Protein AF-A0A353WS74-F1 (afdb_monomer)

pLDDT: mean 91.25, std 5.88, range [69.94, 97.31]

Structure (mmCIF, N/CA/C/O backbone):
data_AF-A0A353WS74-F1
#
_entry.id   AF-A0A353WS74-F1
#
loop_
_atom_site.group_PDB
_atom_site.id
_atom_site.type_symbol
_atom_site.label_atom_id
_atom_site.label_alt_id
_atom_site.label_comp_id
_atom_site.label_asym_id
_atom_site.label_entity_id
_atom_site.label_seq_id
_atom_site.pdbx_PDB_ins_code
_atom_site.Cartn_x
_atom_site.Cartn_y
_atom_site.Cartn_z
_atom_site.occupancy
_atom_site.B_iso_or_equiv
_atom_site.auth_seq_id
_atom_site.auth_comp_id
_atom_site.auth_asym_id
_atom_site.auth_atom_id
_atom_site.pdbx_PDB_model_num
ATOM 1 N N . MET A 1 1 ? -1.262 -0.485 -3.149 1.00 92.94 1 MET A N 1
ATOM 2 C CA . MET A 1 1 ? -1.951 0.823 -3.262 1.00 92.94 1 MET A CA 1
ATOM 3 C C . MET A 1 1 ? -0.921 1.932 -3.216 1.00 92.94 1 MET A C 1
ATOM 5 O O . MET A 1 1 ? 0.074 1.755 -2.534 1.00 92.94 1 MET A O 1
ATOM 9 N N . ASP A 1 2 ? -1.179 3.037 -3.907 1.00 94.00 2 ASP A N 1
ATOM 10 C CA . ASP A 1 2 ? -0.378 4.271 -3.899 1.00 94.00 2 ASP A CA 1
ATOM 11 C C . ASP A 1 2 ? -0.857 5.267 -2.813 1.00 94.00 2 ASP A C 1
ATOM 13 O O . ASP A 1 2 ? -2.026 5.260 -2.412 1.00 94.00 2 ASP A O 1
ATOM 17 N N . THR A 1 3 ? 0.043 6.136 -2.354 1.00 93.56 3 THR A N 1
ATOM 18 C CA . THR A 1 3 ? -0.194 7.222 -1.400 1.00 93.56 3 THR A CA 1
ATOM 19 C C . THR A 1 3 ? -1.282 8.184 -1.853 1.00 93.56 3 THR A C 1
ATOM 21 O O . THR A 1 3 ? -2.143 8.540 -1.048 1.00 93.56 3 THR A O 1
ATOM 24 N N . ASN A 1 4 ? -1.319 8.565 -3.135 1.00 93.50 4 ASN A N 1
ATOM 25 C CA . ASN A 1 4 ? -2.305 9.531 -3.640 1.00 93.50 4 ASN A CA 1
ATOM 26 C C . ASN A 1 4 ? -3.754 9.048 -3.474 1.00 93.50 4 ASN A C 1
ATOM 28 O O . ASN A 1 4 ? -4.679 9.845 -3.298 1.00 93.50 4 ASN A O 1
ATOM 32 N N . VAL A 1 5 ? -3.970 7.730 -3.494 1.00 95.25 5 VAL A N 1
ATOM 33 C CA . VAL A 1 5 ? -5.288 7.141 -3.227 1.00 95.25 5 VAL A CA 1
ATOM 34 C C . VAL A 1 5 ? -5.692 7.392 -1.773 1.00 95.25 5 VAL A C 1
ATOM 36 O O . VAL A 1 5 ? -6.816 7.821 -1.516 1.00 95.25 5 VAL A O 1
ATOM 39 N N . ILE A 1 6 ? -4.762 7.176 -0.842 1.00 95.81 6 ILE A N 1
ATOM 40 C CA . ILE A 1 6 ? -4.975 7.313 0.603 1.00 95.81 6 ILE A CA 1
ATOM 41 C C . ILE A 1 6 ? -5.116 8.784 1.004 1.00 95.81 6 ILE A C 1
ATOM 43 O O . ILE A 1 6 ? -6.003 9.128 1.780 1.00 95.81 6 ILE A O 1
ATOM 47 N N . LEU A 1 7 ? -4.278 9.664 0.453 1.00 95.38 7 LEU A N 1
ATOM 48 C CA . LEU A 1 7 ? -4.333 11.103 0.711 1.00 95.38 7 LEU A CA 1
ATOM 49 C C . LEU A 1 7 ? -5.633 11.743 0.228 1.00 95.38 7 LEU A C 1
ATOM 51 O O . LEU A 1 7 ? -6.082 12.729 0.809 1.00 95.38 7 LEU A O 1
ATOM 55 N N . HIS A 1 8 ? -6.251 11.186 -0.810 1.00 94.94 8 HIS A N 1
ATOM 56 C CA . HIS A 1 8 ? -7.562 11.629 -1.255 1.00 94.94 8 HIS A CA 1
ATOM 57 C C . HIS A 1 8 ? -8.685 11.119 -0.342 1.00 94.94 8 HIS A C 1
ATOM 59 O O . HIS A 1 8 ? -9.622 11.861 -0.050 1.00 94.94 8 HIS A O 1
ATOM 65 N N . ASP A 1 9 ? -8.634 9.852 0.068 1.00 95.81 9 ASP A N 1
ATOM 66 C CA . ASP A 1 9 ? -9.610 9.262 0.984 1.00 95.81 9 ASP A CA 1
ATOM 67 C C . ASP A 1 9 ? -8.982 8.122 1.792 1.00 95.81 9 ASP A C 1
ATOM 69 O O . ASP A 1 9 ? -8.736 7.027 1.279 1.00 95.81 9 ASP A O 1
ATOM 73 N N . HIS A 1 10 ? -8.787 8.349 3.091 1.00 95.75 10 HIS A N 1
ATOM 74 C CA . HIS A 1 10 ? -8.208 7.334 3.967 1.00 95.75 10 HIS A CA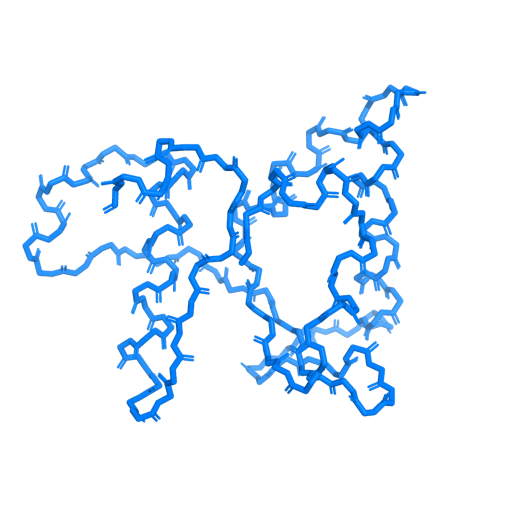 1
ATOM 75 C C . HIS A 1 10 ? -9.102 6.096 4.131 1.00 95.75 10 HIS A C 1
ATOM 77 O O . HIS A 1 10 ? -8.612 5.014 4.456 1.00 95.75 10 HIS A O 1
ATOM 83 N N . LYS A 1 11 ? -10.415 6.222 3.887 1.00 95.81 11 LYS A N 1
ATOM 84 C CA . LYS A 1 11 ? -11.364 5.105 3.966 1.00 95.81 11 LYS A CA 1
ATOM 85 C C . LYS A 1 11 ? -11.321 4.208 2.734 1.00 95.81 11 LYS A C 1
ATOM 87 O O . LYS A 1 11 ? -11.934 3.141 2.773 1.00 95.81 11 LYS A O 1
ATOM 92 N N . ALA A 1 12 ? -10.553 4.568 1.700 1.00 95.81 12 ALA A N 1
ATOM 93 C CA . ALA A 1 12 ? -10.415 3.791 0.471 1.00 95.81 12 ALA A CA 1
ATOM 94 C C . ALA A 1 12 ? -10.065 2.316 0.720 1.00 95.81 12 ALA A C 1
ATOM 96 O O . ALA A 1 12 ? -10.558 1.453 -0.000 1.00 95.81 12 ALA A O 1
ATOM 97 N N . ILE A 1 13 ? -9.309 1.996 1.780 1.00 95.19 13 ILE A N 1
ATOM 98 C CA . ILE A 1 13 ? -8.979 0.606 2.146 1.00 95.19 13 ILE A CA 1
ATOM 99 C C . ILE A 1 13 ? -10.204 -0.282 2.427 1.00 95.19 13 ILE A C 1
ATOM 101 O O . ILE A 1 13 ? -10.086 -1.497 2.468 1.00 95.19 13 ILE A O 1
ATOM 105 N N . ARG A 1 14 ? -11.395 0.293 2.624 1.00 95.44 14 ARG A N 1
ATOM 106 C CA . ARG A 1 14 ? -12.643 -0.452 2.866 1.00 95.44 14 ARG A CA 1
ATOM 107 C C . ARG A 1 14 ? -13.522 -0.577 1.622 1.00 95.44 14 ARG A C 1
ATOM 109 O O . ARG A 1 14 ? -14.590 -1.174 1.696 1.00 95.44 14 ARG A O 1
ATOM 116 N N . HIS A 1 15 ? -13.098 -0.018 0.489 1.00 95.38 15 HIS A N 1
ATOM 117 C CA . HIS A 1 15 ? -13.886 0.021 -0.748 1.00 95.38 15 HIS A CA 1
ATOM 118 C C . HIS A 1 15 ? -13.557 -1.119 -1.724 1.00 95.38 15 HIS A C 1
ATOM 120 O O . HIS A 1 15 ? -14.183 -1.217 -2.774 1.00 95.38 15 HIS A O 1
ATOM 126 N N . PHE A 1 16 ? -12.616 -2.000 -1.373 1.00 95.12 16 PHE A N 1
ATOM 127 C CA . PHE A 1 16 ? -12.151 -3.093 -2.234 1.00 95.12 16 PHE A CA 1
ATOM 128 C C . PHE A 1 16 ? -12.829 -4.442 -1.962 1.00 95.12 16 PHE A C 1
ATOM 130 O O . PHE A 1 16 ? -12.360 -5.465 -2.452 1.00 95.12 16 PHE A O 1
ATOM 137 N N . GLN A 1 17 ? -13.945 -4.453 -1.226 1.00 95.25 17 GLN A N 1
ATOM 138 C CA . GLN A 1 17 ? -14.711 -5.671 -0.936 1.00 95.25 17 GLN A CA 1
ATOM 139 C C . GLN A 1 17 ? -13.806 -6.760 -0.323 1.00 95.25 17 GLN A C 1
ATOM 141 O O . GLN A 1 17 ? -13.092 -6.482 0.640 1.00 95.25 17 GLN A O 1
ATOM 146 N N . ASP A 1 18 ? -13.818 -7.973 -0.868 1.00 95.38 18 ASP A N 1
ATOM 147 C CA . ASP A 1 18 ? -13.061 -9.141 -0.415 1.00 95.38 18 ASP A CA 1
ATOM 148 C C . ASP A 1 18 ? -11.615 -9.205 -0.944 1.00 95.38 18 ASP A C 1
ATOM 150 O O . ASP A 1 18 ? -10.884 -10.143 -0.628 1.00 95.38 18 ASP A O 1
ATOM 154 N N . ASN A 1 19 ? -11.158 -8.197 -1.694 1.00 96.62 19 ASN A N 1
ATOM 155 C CA . ASN A 1 19 ? -9.794 -8.165 -2.217 1.00 96.62 19 ASN A CA 1
ATOM 156 C C . ASN A 1 19 ? -8.761 -7.881 -1.119 1.00 96.62 19 ASN A C 1
ATOM 158 O O . ASN A 1 19 ? -8.934 -6.992 -0.282 1.00 96.62 19 ASN A O 1
ATOM 162 N N . ASN A 1 20 ? -7.631 -8.586 -1.192 1.00 96.12 20 ASN A N 1
ATOM 163 C CA . ASN A 1 20 ? -6.488 -8.343 -0.319 1.00 96.12 20 ASN A CA 1
ATOM 164 C C . ASN A 1 20 ? -5.737 -7.072 -0.736 1.00 96.12 20 ASN A C 1
ATOM 166 O O . ASN A 1 20 ? -5.420 -6.867 -1.908 1.00 96.12 20 ASN A O 1
ATOM 170 N N . LEU A 1 21 ? -5.408 -6.234 0.241 1.00 96.62 21 LEU A N 1
ATOM 171 C CA . LEU A 1 21 ? -4.698 -4.980 0.062 1.00 96.62 21 LEU A CA 1
ATOM 172 C C . LEU A 1 21 ? -3.240 -5.102 0.473 1.00 96.62 21 LEU A C 1
ATOM 174 O O . LEU A 1 21 ? -2.907 -5.440 1.608 1.00 96.62 21 LEU A O 1
ATOM 178 N N . VAL A 1 22 ? -2.366 -4.732 -0.457 1.00 96.75 22 VAL A N 1
ATOM 179 C CA . VAL A 1 22 ? -0.935 -4.601 -0.203 1.00 96.75 22 VAL A CA 1
ATOM 180 C C . VAL A 1 22 ? -0.553 -3.127 -0.215 1.00 96.75 22 VAL A C 1
ATOM 182 O O . VAL A 1 22 ? -0.789 -2.414 -1.201 1.00 96.75 22 VAL A O 1
ATOM 185 N N . ILE A 1 23 ? 0.028 -2.669 0.890 1.00 96.50 23 ILE A N 1
ATOM 186 C CA . ILE A 1 23 ? 0.541 -1.312 1.067 1.00 96.50 23 ILE A CA 1
ATOM 187 C C . ILE A 1 23 ? 2.074 -1.377 1.040 1.00 96.50 23 ILE A C 1
ATOM 189 O O . ILE A 1 23 ? 2.661 -1.937 1.961 1.00 96.50 23 ILE A O 1
ATOM 193 N N . PRO A 1 24 ? 2.747 -0.836 0.013 1.00 95.94 24 PRO A N 1
ATOM 194 C CA . PRO A 1 24 ? 4.204 -0.733 0.020 1.00 95.94 24 PRO A CA 1
ATOM 195 C C . PRO A 1 24 ? 4.688 0.084 1.224 1.00 95.94 24 PRO A C 1
ATOM 197 O O . PRO A 1 24 ? 4.084 1.108 1.550 1.00 95.94 24 PRO A O 1
ATOM 200 N N . ILE A 1 25 ? 5.796 -0.306 1.857 1.00 94.31 25 ILE A N 1
ATOM 201 C CA . ILE A 1 25 ? 6.357 0.438 2.998 1.00 94.31 25 ILE A CA 1
ATOM 202 C C . ILE A 1 25 ? 6.671 1.897 2.631 1.00 94.31 25 ILE A C 1
ATOM 204 O O . ILE A 1 25 ? 6.409 2.797 3.425 1.00 94.31 25 ILE A O 1
ATOM 208 N N . ALA A 1 26 ? 7.097 2.149 1.388 1.00 94.31 26 ALA A N 1
ATOM 209 C CA . ALA A 1 26 ? 7.338 3.492 0.861 1.00 94.31 26 ALA A CA 1
ATOM 210 C C . ALA A 1 26 ? 6.104 4.414 0.949 1.00 94.31 26 ALA A C 1
ATOM 212 O O . AL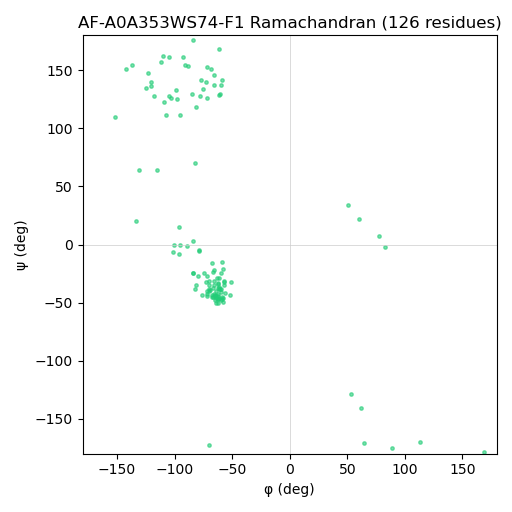A A 1 26 ? 6.242 5.614 1.172 1.00 94.31 26 ALA A O 1
ATOM 213 N N . VAL A 1 27 ? 4.890 3.863 0.827 1.00 95.62 27 VAL A N 1
ATOM 214 C CA . VAL A 1 27 ? 3.640 4.626 0.981 1.00 95.62 27 VAL A CA 1
ATOM 215 C C . VAL A 1 27 ? 3.427 5.038 2.434 1.00 95.62 27 VAL A C 1
ATOM 217 O O . VAL A 1 27 ? 3.028 6.166 2.707 1.00 95.62 27 VAL A O 1
ATOM 220 N N . VAL A 1 28 ? 3.736 4.156 3.387 1.00 94.38 28 VAL A N 1
ATOM 221 C CA . VAL A 1 28 ? 3.659 4.476 4.822 1.00 94.38 28 VAL A CA 1
ATOM 222 C C . VAL A 1 28 ? 4.676 5.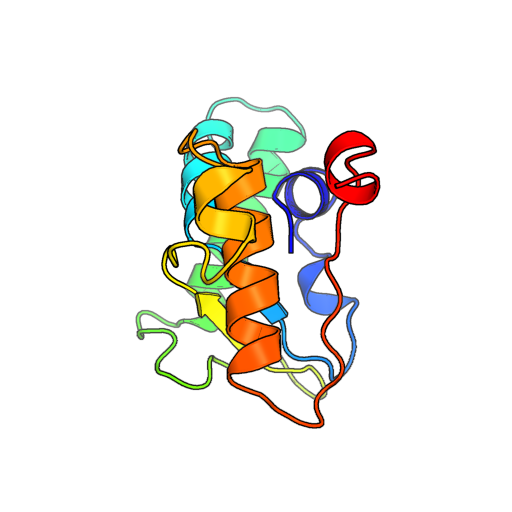563 5.187 1.00 94.38 28 VAL A C 1
ATOM 224 O O . VAL A 1 28 ? 4.331 6.513 5.890 1.00 94.38 28 VAL A O 1
ATOM 227 N N . GLU A 1 29 ? 5.903 5.458 4.669 1.00 93.69 29 GLU A N 1
ATOM 228 C CA . GLU A 1 29 ? 6.968 6.456 4.849 1.00 93.69 29 GLU A CA 1
ATOM 229 C C . GLU A 1 29 ? 6.569 7.834 4.305 1.00 93.69 29 GLU A C 1
ATOM 231 O O . GLU A 1 29 ? 6.857 8.861 4.922 1.00 93.69 29 GLU A O 1
ATOM 236 N N . GLU A 1 30 ? 5.899 7.884 3.153 1.00 93.19 30 GLU A N 1
ATOM 237 C CA . GLU A 1 30 ? 5.438 9.145 2.580 1.00 93.19 30 GLU A CA 1
ATOM 238 C C . GLU A 1 30 ? 4.261 9.734 3.362 1.00 93.19 30 GLU A C 1
ATOM 240 O O . GLU A 1 30 ? 4.280 10.920 3.696 1.00 93.19 30 GLU A O 1
ATOM 245 N N . LEU A 1 31 ? 3.273 8.917 3.734 1.00 94.44 31 LEU A N 1
ATOM 246 C CA . LEU A 1 31 ? 2.141 9.364 4.549 1.00 94.44 31 LEU A CA 1
ATOM 247 C C . LEU A 1 31 ? 2.586 9.970 5.883 1.00 94.44 31 LEU A C 1
ATOM 249 O O . LEU A 1 31 ? 1.939 10.898 6.371 1.00 94.44 31 LEU A O 1
ATOM 253 N N . ASP A 1 32 ? 3.694 9.500 6.462 1.00 92.19 32 ASP A N 1
ATOM 254 C CA . ASP A 1 32 ? 4.261 10.090 7.676 1.00 92.19 32 ASP A CA 1
ATOM 255 C C . ASP A 1 32 ? 4.667 11.560 7.480 1.00 92.19 32 ASP A C 1
ATOM 257 O O . ASP A 1 32 ? 4.386 12.408 8.334 1.00 92.19 32 ASP A O 1
ATOM 261 N N . LYS A 1 33 ? 5.213 11.900 6.306 1.00 92.56 33 LYS A N 1
ATOM 262 C CA . LYS A 1 33 ? 5.587 13.277 5.942 1.00 92.56 33 LYS A CA 1
ATOM 263 C C . LYS A 1 33 ? 4.361 14.184 5.830 1.00 92.56 33 LYS A C 1
ATOM 265 O O . LYS A 1 33 ? 4.427 15.349 6.224 1.00 92.56 33 LYS A O 1
ATOM 270 N N . PHE A 1 34 ? 3.235 13.642 5.365 1.00 92.06 34 PHE A N 1
ATOM 271 C CA . PHE A 1 34 ? 1.976 14.373 5.203 1.00 92.06 34 PHE A CA 1
ATOM 272 C C . PHE A 1 34 ? 1.189 14.574 6.504 1.00 92.06 34 PHE A C 1
ATOM 274 O O . PHE A 1 34 ? 0.201 15.295 6.499 1.00 92.06 34 PHE A O 1
ATOM 281 N N . LYS A 1 35 ? 1.604 14.015 7.650 1.00 87.31 35 LYS A N 1
ATOM 282 C CA . LYS A 1 35 ? 0.883 14.201 8.931 1.00 87.31 35 LYS A CA 1
ATOM 283 C C . LYS A 1 35 ? 0.923 15.631 9.479 1.00 87.31 35 LYS A C 1
ATOM 285 O O . LYS A 1 35 ? 0.167 15.943 10.403 1.00 87.31 35 LYS A O 1
ATOM 290 N N . LYS A 1 36 ? 1.832 16.474 8.982 1.00 86.94 36 LYS A N 1
ATOM 291 C CA . LYS A 1 36 ? 2.042 17.839 9.475 1.00 86.94 36 LYS A CA 1
ATOM 292 C C . LYS A 1 36 ? 1.068 18.802 8.804 1.00 86.94 36 LYS A C 1
ATOM 294 O O . LYS A 1 36 ? 0.997 18.858 7.586 1.00 86.94 36 LYS A O 1
ATOM 299 N N . GLY A 1 37 ? 0.378 19.604 9.612 1.00 84.81 37 GLY A N 1
ATOM 300 C CA . GLY A 1 37 ? -0.567 20.611 9.133 1.00 84.81 37 GLY A CA 1
ATOM 301 C C . GLY A 1 37 ? -2.013 20.301 9.512 1.00 84.81 37 GLY A C 1
ATOM 302 O O . GLY A 1 37 ? -2.294 19.429 10.337 1.00 84.81 37 GLY A O 1
ATOM 303 N N . ASN A 1 38 ? -2.931 21.0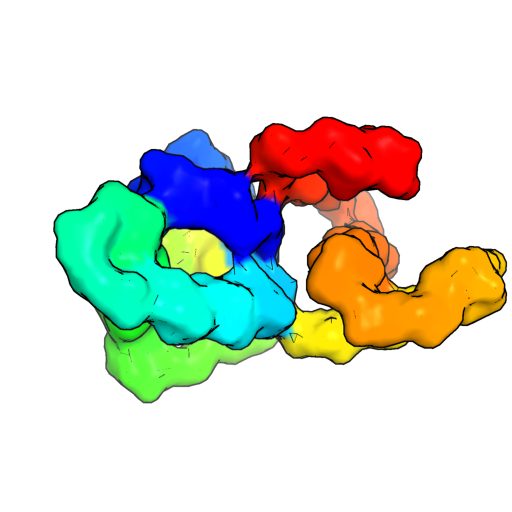72 8.933 1.00 86.31 38 ASN A N 1
ATOM 304 C CA . ASN A 1 38 ? -4.362 21.018 9.240 1.00 86.31 38 ASN A CA 1
ATOM 305 C C . ASN A 1 38 ? -5.240 20.996 7.980 1.00 86.31 38 ASN A C 1
ATOM 307 O O . ASN A 1 38 ? -6.421 21.328 8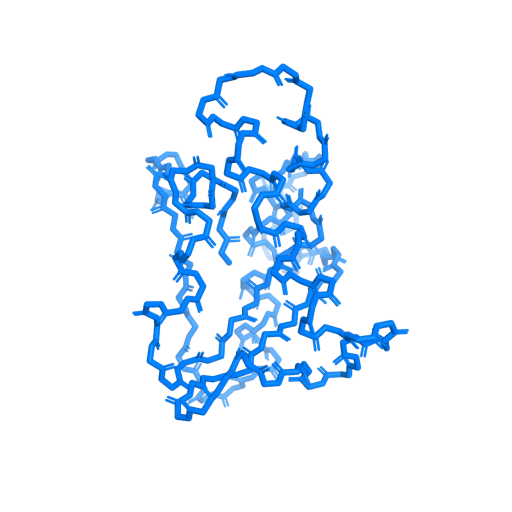.036 1.00 86.31 38 ASN A O 1
ATOM 311 N N . ASP A 1 39 ? -4.653 20.620 6.847 1.00 93.81 39 ASP A N 1
ATOM 312 C CA . ASP A 1 39 ? -5.360 20.440 5.588 1.00 93.81 39 ASP A CA 1
ATOM 313 C C . ASP A 1 39 ? -5.997 19.041 5.487 1.00 93.81 39 ASP A C 1
ATOM 315 O O . ASP A 1 39 ? -5.870 18.179 6.368 1.00 93.81 39 ASP A O 1
ATOM 319 N N . SER A 1 40 ? -6.730 18.821 4.396 1.00 92.88 40 SER A N 1
ATOM 320 C CA . SER A 1 40 ? -7.375 17.541 4.101 1.00 92.88 40 SER A CA 1
ATOM 321 C C . SER A 1 40 ? -6.365 16.404 3.918 1.00 92.88 40 SER A C 1
ATOM 323 O O . SER A 1 40 ? -6.646 15.276 4.325 1.00 92.88 40 SER A O 1
ATOM 325 N N . LEU A 1 41 ? -5.178 16.692 3.376 1.00 94.62 41 LEU A N 1
ATOM 326 C CA . LEU A 1 41 ? -4.106 15.713 3.191 1.00 94.62 41 LEU A CA 1
ATOM 327 C C . LEU A 1 41 ? -3.604 15.192 4.543 1.00 94.62 41 LEU A C 1
ATOM 329 O O . LEU A 1 41 ? -3.609 13.981 4.774 1.00 94.62 41 LEU A O 1
ATOM 333 N N . ALA A 1 42 ? -3.280 16.085 5.482 1.00 95.38 42 ALA A N 1
ATOM 334 C CA . ALA A 1 42 ? -2.862 15.718 6.832 1.00 95.38 42 ALA A CA 1
ATOM 335 C C . ALA A 1 42 ? -3.977 15.052 7.640 1.00 95.38 42 ALA A C 1
ATOM 337 O O . ALA A 1 42 ? -3.715 14.198 8.496 1.00 95.38 42 ALA A O 1
ATOM 338 N N . PHE A 1 43 ? -5.237 15.421 7.397 1.00 96.62 43 PHE A N 1
ATOM 339 C CA . PHE A 1 43 ? -6.382 14.717 7.971 1.00 96.62 43 PHE A CA 1
ATOM 340 C C . PHE A 1 43 ? -6.442 13.260 7.492 1.00 96.62 43 PHE A C 1
ATOM 342 O O . PHE A 1 43 ? -6.517 12.353 8.327 1.00 96.62 43 PHE A O 1
ATOM 349 N N . ASN A 1 44 ? -6.351 13.032 6.180 1.00 97.31 44 ASN A N 1
ATOM 350 C CA . ASN A 1 44 ? -6.417 11.701 5.581 1.00 97.31 44 ASN A CA 1
ATOM 351 C C . ASN A 1 44 ? -5.203 10.836 5.949 1.00 97.31 44 ASN A C 1
ATOM 353 O O . ASN A 1 44 ? -5.383 9.694 6.369 1.00 97.31 44 ASN A O 1
ATOM 357 N N . ALA A 1 45 ? -3.985 11.383 5.919 1.00 97.06 45 ALA A N 1
ATOM 358 C CA . ALA A 1 45 ? -2.783 10.665 6.343 1.00 97.06 45 ALA A CA 1
ATOM 359 C C . ALA A 1 45 ? -2.886 10.176 7.801 1.00 97.06 45 ALA A C 1
ATOM 361 O O . ALA A 1 45 ? -2.638 9.007 8.101 1.00 97.06 45 ALA A O 1
ATOM 362 N N . ARG A 1 46 ? -3.338 11.043 8.721 1.00 96.56 46 ARG A N 1
ATOM 363 C CA . ARG A 1 46 ? -3.587 10.654 10.121 1.00 96.56 46 ARG A CA 1
ATOM 364 C C . ARG A 1 46 ? -4.740 9.658 10.249 1.00 96.56 46 ARG A C 1
ATOM 366 O O . ARG A 1 46 ? -4.678 8.772 11.097 1.00 96.56 46 ARG A O 1
ATOM 373 N N . GLY A 1 47 ? -5.789 9.804 9.440 1.00 96.69 47 GLY A N 1
ATOM 374 C CA . GLY A 1 47 ? -6.922 8.879 9.388 1.00 96.69 47 GLY A CA 1
ATOM 375 C C . GLY A 1 47 ? -6.498 7.462 9.025 1.00 96.69 47 GLY A C 1
ATOM 376 O O . GLY A 1 47 ? -6.843 6.528 9.743 1.00 96.69 47 GLY A O 1
ATOM 377 N N . PHE A 1 48 ? -5.683 7.324 7.982 1.00 96.88 48 PHE A N 1
ATOM 378 C CA . PHE A 1 48 ? -5.152 6.039 7.544 1.00 96.88 48 PHE A CA 1
ATOM 379 C C . PHE A 1 48 ? -4.297 5.381 8.626 1.00 96.88 48 PHE A C 1
ATOM 381 O O . PHE A 1 48 ? -4.496 4.213 8.936 1.00 96.88 48 PHE A O 1
ATOM 388 N N . MET A 1 49 ? -3.395 6.134 9.261 1.00 94.75 49 MET A N 1
ATOM 389 C CA . MET A 1 49 ? -2.540 5.573 10.312 1.00 94.75 49 MET A CA 1
ATOM 390 C C . MET A 1 49 ? -3.345 5.100 11.522 1.00 94.75 49 MET A C 1
ATOM 392 O O . MET A 1 49 ? -3.093 4.012 12.020 1.00 94.75 49 MET A O 1
ATOM 396 N N . ARG A 1 50 ? -4.384 5.843 11.929 1.00 95.00 50 ARG A N 1
ATOM 397 C CA . ARG A 1 50 ? -5.313 5.375 12.972 1.00 95.00 50 ARG A CA 1
ATOM 398 C C . ARG A 1 50 ? -6.048 4.098 12.571 1.00 95.00 50 ARG A C 1
ATOM 400 O O . ARG A 1 50 ? -6.299 3.250 13.423 1.00 95.00 50 ARG A O 1
ATOM 407 N N . ASP A 1 51 ? -6.429 3.975 11.301 1.00 94.81 51 ASP A N 1
ATOM 408 C CA . ASP A 1 51 ? -7.066 2.763 10.789 1.00 94.81 51 ASP A CA 1
ATOM 409 C C . ASP A 1 51 ? -6.103 1.567 10.840 1.00 94.81 51 ASP A C 1
ATOM 411 O O . ASP A 1 51 ? -6.496 0.501 11.310 1.00 94.81 51 ASP A O 1
ATOM 415 N N . ILE A 1 52 ? -4.844 1.753 10.436 1.00 93.62 52 ILE A N 1
ATOM 416 C CA . ILE A 1 52 ? -3.795 0.730 10.538 1.00 93.62 52 ILE A CA 1
ATOM 417 C C . ILE A 1 52 ? -3.515 0.342 11.996 1.00 93.62 52 ILE A C 1
ATOM 419 O O . ILE A 1 52 ? -3.496 -0.848 12.313 1.00 93.62 52 ILE A O 1
ATOM 423 N N . ASP A 1 53 ? -3.360 1.310 12.899 1.00 92.75 53 ASP A N 1
ATOM 424 C CA . ASP A 1 53 ? -3.129 1.050 14.327 1.00 92.75 53 ASP A CA 1
ATOM 425 C C . ASP A 1 53 ? -4.288 0.252 14.944 1.00 92.75 53 ASP A C 1
ATOM 427 O O . ASP A 1 53 ? -4.087 -0.667 15.739 1.00 92.75 53 ASP A O 1
ATOM 431 N N . ARG A 1 54 ? -5.526 0.552 14.532 1.00 93.69 54 ARG A N 1
ATOM 432 C CA . ARG A 1 54 ? -6.712 -0.179 14.986 1.00 93.69 54 ARG A CA 1
ATOM 433 C C . ARG A 1 54 ? -6.785 -1.598 14.425 1.00 93.69 54 ARG A C 1
ATOM 435 O O . ARG A 1 54 ? -7.229 -2.483 15.142 1.00 93.69 54 ARG A O 1
ATOM 442 N N . ILE A 1 55 ? -6.400 -1.810 13.167 1.00 93.44 55 ILE A N 1
ATOM 443 C CA . ILE A 1 55 ? -6.390 -3.146 12.544 1.00 93.44 55 ILE A CA 1
ATOM 444 C C . ILE A 1 55 ? -5.296 -4.018 13.162 1.00 93.44 55 ILE A C 1
ATOM 446 O O . ILE A 1 55 ? -5.500 -5.210 13.376 1.00 93.44 55 ILE A O 1
ATOM 450 N N . THR A 1 56 ? -4.138 -3.428 13.454 1.00 90.94 56 THR A N 1
ATOM 451 C CA . THR A 1 56 ? -3.019 -4.151 14.058 1.00 90.94 56 THR A CA 1
ATOM 452 C C . THR A 1 56 ? -3.265 -4.494 15.521 1.00 90.94 56 THR A C 1
ATOM 454 O O . THR A 1 56 ? -2.789 -5.530 15.975 1.00 90.94 56 THR A O 1
ATOM 457 N N . GLU A 1 57 ? -4.000 -3.665 16.272 1.00 88.62 57 GLU A N 1
ATOM 458 C CA . GLU A 1 57 ? -4.179 -3.819 17.727 1.00 88.62 57 GLU A CA 1
ATOM 459 C C . GLU A 1 57 ? -2.830 -3.994 18.461 1.00 88.62 57 GLU A C 1
ATOM 461 O O . GLU A 1 57 ? -2.713 -4.755 19.421 1.00 88.62 57 GLU A O 1
ATOM 466 N N . GLY A 1 58 ? -1.773 -3.335 17.966 1.00 79.44 58 GLY A N 1
ATOM 467 C CA . GLY A 1 58 ? -0.407 -3.474 18.485 1.00 79.44 58 GLY A CA 1
ATOM 468 C C . GLY A 1 58 ? 0.333 -4.752 18.060 1.00 79.44 58 GLY A C 1
ATOM 469 O O . GLY A 1 58 ? 1.428 -5.014 18.557 1.00 79.44 58 GLY A O 1
ATOM 470 N N . LYS A 1 59 ? -0.228 -5.554 17.149 1.00 81.69 59 LYS A N 1
ATOM 471 C CA . LYS A 1 59 ? 0.412 -6.740 16.557 1.00 81.69 59 LYS A CA 1
ATOM 472 C C . LYS A 1 59 ? 1.138 -6.379 15.259 1.00 81.69 59 LYS A C 1
ATOM 474 O O . LYS A 1 59 ? 0.857 -5.373 14.617 1.00 81.69 59 LYS A O 1
ATOM 479 N N . SER A 1 60 ? 2.060 -7.236 14.833 1.00 83.88 60 SER A N 1
ATOM 480 C CA . SER A 1 60 ? 2.598 -7.165 13.470 1.00 83.88 60 SER A CA 1
ATOM 481 C C . SER A 1 60 ? 1.546 -7.632 12.458 1.00 83.88 60 SER A C 1
ATOM 483 O O . SER A 1 60 ? 0.721 -8.487 12.781 1.00 83.88 60 SER A O 1
ATOM 485 N N . PHE A 1 61 ? 1.615 -7.131 11.220 1.00 84.62 61 PHE A N 1
ATOM 486 C CA . PHE A 1 61 ? 0.793 -7.621 10.106 1.00 84.62 61 PHE A CA 1
ATOM 487 C C . PHE A 1 61 ? 0.987 -9.117 9.819 1.00 84.62 61 PHE A C 1
ATOM 489 O O . PHE A 1 61 ? 0.123 -9.739 9.208 1.00 84.62 61 PHE A O 1
ATOM 496 N N . GLY A 1 62 ? 2.111 -9.702 10.249 1.00 82.75 62 GLY A N 1
ATOM 497 C CA . GLY A 1 62 ? 2.462 -11.076 9.908 1.00 82.75 62 GLY A CA 1
ATOM 498 C C . GLY A 1 62 ? 2.710 -11.253 8.406 1.00 82.75 62 GLY A C 1
ATOM 499 O O . GLY A 1 62 ? 2.793 -10.286 7.651 1.00 82.75 62 GLY A O 1
ATOM 500 N N . LYS A 1 63 ? 2.856 -12.507 7.969 1.00 80.62 63 LYS A N 1
ATOM 501 C CA . LYS A 1 63 ? 3.135 -12.833 6.561 1.00 80.62 63 LYS A CA 1
ATOM 502 C C . LYS A 1 63 ? 1.917 -12.610 5.656 1.00 80.62 63 LYS A C 1
ATOM 504 O O . LYS A 1 63 ? 2.057 -12.110 4.541 1.00 80.62 63 LYS A O 1
ATOM 509 N N . ASP A 1 64 ? 0.738 -12.968 6.156 1.00 84.69 64 ASP A N 1
ATOM 510 C CA . ASP A 1 64 ? -0.490 -13.028 5.357 1.00 84.69 64 ASP A CA 1
ATOM 511 C C . ASP A 1 64 ? -1.348 -11.755 5.480 1.00 84.69 64 ASP A C 1
ATOM 513 O O . ASP A 1 64 ? -2.289 -11.562 4.714 1.00 84.69 64 ASP A O 1
ATOM 517 N N . GLY A 1 65 ? -0.994 -10.845 6.393 1.00 93.31 65 GLY A N 1
ATOM 518 C CA . GLY A 1 65 ? -1.767 -9.643 6.689 1.00 93.31 65 GLY A CA 1
ATOM 519 C C . GLY A 1 65 ? -2.831 -9.853 7.762 1.00 93.31 65 GLY A C 1
ATOM 520 O O . GLY A 1 65 ? -2.944 -10.913 8.378 1.00 93.31 65 GLY A O 1
ATOM 521 N N . LEU A 1 66 ? -3.623 -8.807 7.991 1.00 95.50 66 LEU A N 1
ATOM 522 C CA . LEU A 1 66 ? -4.682 -8.774 8.997 1.00 95.50 66 LEU A CA 1
ATOM 523 C C . LEU A 1 66 ? -6.037 -8.448 8.363 1.00 95.50 66 LEU A C 1
ATOM 525 O O . LEU A 1 66 ? -6.081 -7.682 7.401 1.00 95.50 66 LEU A O 1
ATOM 5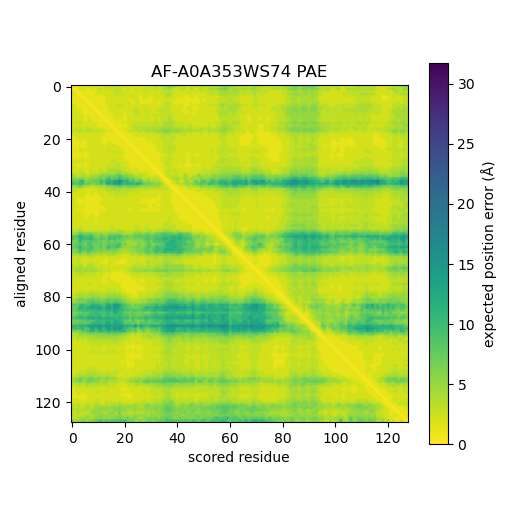29 N N . PRO A 1 67 ? -7.156 -8.975 8.888 1.00 95.56 67 PRO A N 1
ATOM 530 C CA . PRO A 1 67 ? -8.482 -8.649 8.373 1.00 95.56 67 PRO A CA 1
ATOM 531 C C . PRO A 1 67 ? -8.788 -7.152 8.480 1.00 95.56 67 PRO A C 1
ATOM 533 O O . PRO A 1 67 ? -8.681 -6.566 9.556 1.00 95.56 67 PRO A O 1
ATOM 536 N N . ILE A 1 68 ? -9.238 -6.538 7.383 1.00 95.62 68 ILE A N 1
ATOM 537 C CA . ILE A 1 68 ? -9.663 -5.125 7.383 1.00 95.62 68 ILE A CA 1
ATOM 538 C C . ILE A 1 68 ? -10.979 -4.957 8.159 1.00 95.62 68 ILE A C 1
ATOM 540 O O . ILE A 1 68 ? -11.223 -3.933 8.803 1.00 95.62 68 ILE A O 1
ATOM 544 N N . GLY A 1 69 ? -11.853 -5.962 8.080 1.00 94.00 69 GLY A N 1
ATOM 545 C CA . GLY A 1 69 ? -13.148 -5.994 8.745 1.00 94.00 69 GLY A CA 1
ATOM 546 C C . GLY A 1 69 ? -14.035 -7.141 8.245 1.00 94.00 69 GLY A C 1
ATOM 547 O O . GLY A 1 69 ? -13.618 -7.927 7.394 1.00 94.00 69 GLY A O 1
ATOM 548 N N . PRO A 1 70 ? -15.273 -7.257 8.754 1.00 94.00 70 PRO A N 1
ATOM 549 C CA . PRO A 1 70 ? -16.193 -8.319 8.355 1.00 94.00 70 PRO A CA 1
ATOM 550 C C . PRO A 1 70 ? -16.520 -8.261 6.858 1.00 94.00 70 PRO A C 1
ATOM 552 O O . PRO A 1 70 ? -16.966 -7.223 6.370 1.00 94.00 70 PRO A O 1
ATOM 555 N N . ARG A 1 71 ? -16.367 -9.394 6.156 1.00 93.44 71 ARG A N 1
ATOM 556 C CA . ARG A 1 71 ? -16.574 -9.527 4.695 1.00 93.44 71 AR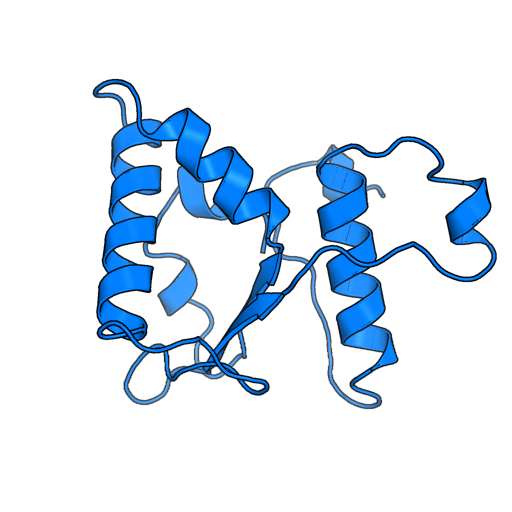G A CA 1
ATOM 55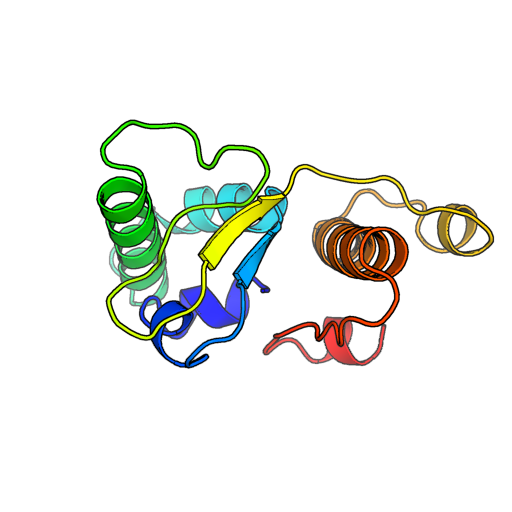7 C C . ARG A 1 71 ? -15.657 -8.638 3.841 1.00 93.44 71 ARG A C 1
ATOM 559 O O . ARG A 1 71 ? -16.000 -8.339 2.701 1.00 93.44 71 ARG A O 1
ATOM 566 N N . LEU A 1 72 ? -14.527 -8.205 4.396 1.00 96.50 72 LEU A N 1
ATOM 567 C CA . LEU A 1 72 ? -13.468 -7.527 3.656 1.00 96.50 72 LEU A CA 1
ATOM 568 C C . LEU A 1 72 ? -12.239 -8.433 3.552 1.00 96.50 72 LEU A C 1
ATOM 570 O O . LEU A 1 72 ? -12.108 -9.388 4.320 1.00 96.50 72 LEU A O 1
ATOM 574 N N . GLY A 1 73 ? -11.346 -8.117 2.618 1.00 95.88 73 GLY A N 1
ATOM 575 C CA . GLY A 1 73 ? -10.071 -8.813 2.482 1.00 95.88 73 GLY A CA 1
ATOM 576 C C . GLY A 1 73 ? -9.086 -8.534 3.624 1.00 95.88 73 GLY A C 1
ATOM 577 O O . GLY A 1 73 ? -9.390 -7.886 4.635 1.00 95.88 73 GLY A O 1
ATOM 578 N N . LEU A 1 74 ? -7.868 -9.037 3.444 1.00 96.06 74 LEU A N 1
ATOM 579 C CA . LEU A 1 74 ? -6.737 -8.791 4.334 1.00 96.06 74 LEU A CA 1
ATOM 580 C C . LEU A 1 74 ? -5.991 -7.524 3.915 1.00 96.06 74 LEU A C 1
ATOM 582 O O . LEU A 1 74 ? -5.979 -7.166 2.743 1.00 96.06 74 LEU A O 1
ATOM 586 N N . ILE A 1 75 ? -5.322 -6.864 4.851 1.00 96.31 75 ILE A N 1
ATOM 587 C CA . ILE A 1 75 ? -4.365 -5.794 4.576 1.00 96.31 75 ILE A CA 1
ATOM 588 C C . ILE A 1 75 ? -2.996 -6.173 5.125 1.00 96.31 75 ILE A C 1
ATOM 590 O O . ILE A 1 75 ? -2.881 -6.661 6.249 1.00 96.31 75 ILE A O 1
ATOM 594 N N . LYS A 1 76 ? -1.949 -5.923 4.343 1.00 95.25 76 LYS A N 1
ATOM 595 C CA . LYS A 1 76 ? -0.560 -6.051 4.787 1.00 95.25 76 LYS A CA 1
ATOM 596 C C . LYS A 1 76 ? 0.294 -4.889 4.312 1.00 95.25 76 LYS A C 1
ATOM 598 O O . LYS A 1 76 ? 0.009 -4.276 3.280 1.00 95.25 76 LYS A O 1
ATOM 603 N N . VAL A 1 77 ? 1.365 -4.631 5.057 1.00 94.75 77 VAL A N 1
ATOM 604 C CA . VAL A 1 77 ? 2.452 -3.752 4.627 1.00 94.75 77 VAL A CA 1
ATOM 605 C C . VAL A 1 77 ? 3.575 -4.615 4.070 1.00 94.75 77 VAL A C 1
ATOM 607 O O . VAL A 1 77 ? 4.036 -5.535 4.740 1.00 94.75 77 VAL A O 1
ATOM 610 N N . GLU A 1 78 ? 3.990 -4.328 2.843 1.00 94.88 78 GLU A N 1
ATOM 611 C CA . GLU A 1 78 ? 5.025 -5.078 2.136 1.00 94.88 78 GLU A CA 1
ATOM 612 C C . GLU A 1 78 ? 6.333 -4.267 2.128 1.00 94.88 78 GLU A C 1
ATOM 614 O O . GLU A 1 78 ? 6.298 -3.081 1.776 1.00 94.88 78 GLU A O 1
ATOM 619 N N . PRO A 1 79 ? 7.474 -4.845 2.552 1.00 93.25 79 PRO A N 1
ATOM 620 C CA . PRO A 1 79 ? 8.773 -4.181 2.494 1.00 93.25 79 PRO A CA 1
ATOM 621 C C . PRO A 1 79 ? 9.188 -3.838 1.059 1.00 93.25 79 PRO A C 1
ATOM 623 O O . PRO A 1 79 ? 8.595 -4.295 0.085 1.00 93.25 79 PRO A O 1
ATOM 626 N N . ASN A 1 80 ? 10.238 -3.025 0.935 1.00 91.62 80 ASN A N 1
ATOM 627 C CA . ASN A 1 80 ? 10.815 -2.715 -0.367 1.00 91.62 80 ASN A CA 1
ATOM 628 C C . ASN A 1 80 ? 11.429 -3.973 -0.986 1.00 91.62 80 ASN A C 1
ATOM 630 O O . ASN A 1 80 ? 12.163 -4.708 -0.324 1.00 91.62 80 ASN A O 1
ATOM 634 N N . HIS A 1 81 ? 11.180 -4.148 -2.280 1.00 90.38 81 HIS A N 1
ATOM 635 C CA . HIS A 1 81 ? 11.730 -5.235 -3.079 1.00 90.38 81 HIS A CA 1
ATOM 636 C C . HIS A 1 81 ? 12.555 -4.662 -4.232 1.00 90.38 81 HIS A C 1
ATOM 638 O O . HIS A 1 81 ? 12.144 -3.659 -4.825 1.00 90.38 81 HIS A O 1
ATOM 644 N N . PRO A 1 82 ? 13.711 -5.256 -4.564 1.00 85.75 82 PRO A N 1
ATOM 645 C CA . PRO A 1 82 ? 14.450 -4.864 -5.754 1.00 85.75 82 PRO A CA 1
ATOM 646 C C . PRO A 1 82 ? 13.676 -5.273 -7.011 1.00 85.75 82 PRO A C 1
ATOM 648 O O . PRO A 1 82 ? 12.955 -6.274 -7.014 1.00 85.75 82 PRO A O 1
ATOM 651 N N . PHE A 1 83 ? 13.862 -4.531 -8.101 1.00 85.88 83 PHE A N 1
ATOM 652 C CA . PHE A 1 83 ? 13.459 -5.029 -9.412 1.00 85.88 83 PHE A CA 1
ATOM 653 C C . PHE A 1 83 ? 14.296 -6.248 -9.801 1.00 85.88 83 PHE A C 1
ATOM 655 O O . PHE A 1 83 ? 15.482 -6.338 -9.480 1.00 85.88 83 PHE A O 1
ATOM 662 N N . SER A 1 84 ? 13.669 -7.182 -10.508 1.00 78.50 84 SER A N 1
ATOM 663 C CA . SER A 1 84 ? 14.303 -8.385 -11.041 1.00 78.50 84 SER A CA 1
ATOM 664 C C . SER A 1 84 ? 14.358 -8.338 -12.572 1.00 78.50 84 SER A C 1
ATOM 666 O O . SER A 1 84 ? 13.580 -7.635 -13.222 1.00 78.50 84 SER A O 1
ATOM 668 N N . GLY A 1 85 ? 15.288 -9.098 -13.155 1.00 81.94 85 GLY A N 1
ATOM 669 C CA . GLY A 1 85 ? 15.410 -9.245 -14.607 1.00 81.94 85 GLY A CA 1
ATOM 670 C C . GLY A 1 85 ? 15.706 -7.930 -15.332 1.00 81.94 85 GLY A C 1
ATOM 671 O O . GLY A 1 85 ? 16.473 -7.101 -14.848 1.00 81.94 85 GLY A O 1
ATOM 672 N N . GLU A 1 86 ? 15.082 -7.746 -16.494 1.00 80.44 86 GLU A N 1
ATOM 673 C CA . GLU A 1 86 ? 15.274 -6.582 -17.375 1.00 80.44 86 GLU A CA 1
ATOM 674 C C . GLU A 1 86 ? 14.925 -5.233 -16.721 1.00 80.44 86 GLU A C 1
ATOM 676 O O . GLU A 1 86 ? 15.485 -4.197 -17.074 1.00 80.44 86 GLU A O 1
ATOM 681 N N . TYR A 1 87 ? 14.056 -5.241 -15.709 1.00 82.44 87 TYR A N 1
ATOM 682 C CA . TYR A 1 87 ? 13.620 -4.030 -15.017 1.00 82.44 87 TYR A CA 1
ATOM 683 C C . TYR A 1 87 ? 14.684 -3.452 -14.079 1.00 82.44 87 TYR A C 1
ATOM 685 O O . TYR A 1 87 ? 14.668 -2.250 -13.813 1.00 82.44 87 TYR A O 1
ATOM 693 N N . ALA A 1 88 ? 15.622 -4.279 -13.602 1.00 79.88 88 ALA A N 1
ATOM 694 C CA . ALA A 1 88 ? 16.697 -3.835 -12.715 1.00 79.88 88 ALA A CA 1
ATOM 695 C C . ALA A 1 88 ? 17.608 -2.793 -13.387 1.00 79.88 88 ALA A C 1
ATOM 697 O O . ALA A 1 88 ? 18.068 -1.855 -12.736 1.00 79.88 88 ALA A O 1
ATOM 698 N N . ASP A 1 89 ? 17.820 -2.918 -14.699 1.00 77.62 89 ASP A N 1
ATOM 699 C CA . ASP A 1 89 ? 18.622 -1.971 -15.473 1.00 77.62 89 ASP A CA 1
ATOM 700 C C . ASP A 1 89 ? 17.835 -0.735 -15.928 1.00 77.62 89 ASP A C 1
ATOM 702 O O . ASP A 1 89 ? 18.433 0.321 -16.146 1.00 77.62 89 ASP A O 1
ATOM 706 N N . MET A 1 90 ? 16.508 -0.838 -16.053 1.00 78.62 90 MET A N 1
ATOM 707 C CA . MET A 1 90 ? 15.640 0.267 -16.480 1.00 78.62 90 MET A CA 1
ATOM 708 C C . MET A 1 90 ? 15.301 1.235 -15.340 1.00 78.62 90 MET A C 1
ATOM 710 O O . MET A 1 90 ? 15.204 2.440 -15.566 1.00 78.62 90 MET A O 1
ATOM 714 N N . PHE A 1 91 ? 15.150 0.729 -14.115 1.00 78.62 91 PHE A N 1
ATOM 715 C CA . PHE A 1 91 ? 14.743 1.511 -12.946 1.00 78.62 91 PHE A CA 1
ATOM 716 C C . PHE A 1 91 ? 15.853 1.568 -11.891 1.00 78.62 91 PHE A C 1
ATOM 718 O O . PHE A 1 91 ? 15.704 1.074 -10.775 1.00 78.62 91 PHE A O 1
ATOM 725 N N . LYS A 1 92 ? 16.984 2.185 -12.254 1.00 69.94 92 LYS A N 1
ATOM 726 C CA . LYS A 1 92 ? 18.165 2.300 -11.374 1.00 69.94 92 LYS A CA 1
ATOM 727 C C . LYS A 1 92 ? 17.975 3.270 -10.211 1.00 69.94 92 LYS A C 1
ATOM 729 O O . LYS A 1 92 ? 18.626 3.117 -9.180 1.00 69.94 92 LYS A O 1
ATOM 734 N N . ASP A 1 93 ? 17.104 4.259 -10.379 1.00 76.06 93 ASP A N 1
ATOM 735 C CA . ASP A 1 93 ? 16.859 5.260 -9.349 1.00 76.06 93 ASP A CA 1
ATOM 736 C C . ASP A 1 93 ? 15.951 4.695 -8.255 1.00 76.06 93 ASP A C 1
ATOM 738 O O . ASP A 1 93 ? 14.852 4.208 -8.528 1.00 76.06 93 ASP A O 1
ATOM 742 N N . ASP A 1 94 ? 16.382 4.808 -7.000 1.00 76.12 94 ASP A N 1
ATOM 743 C CA . ASP A 1 94 ? 15.589 4.412 -5.837 1.00 76.12 94 ASP A CA 1
ATOM 744 C C . ASP A 1 94 ? 14.598 5.523 -5.453 1.00 76.12 94 ASP A C 1
ATOM 746 O O . ASP A 1 94 ? 14.759 6.239 -4.461 1.00 76.12 94 ASP A O 1
ATOM 750 N N . ILE A 1 95 ? 13.585 5.704 -6.301 1.00 86.06 95 ILE A N 1
ATOM 751 C CA . ILE A 1 95 ? 12.487 6.648 -6.077 1.00 86.06 95 ILE A CA 1
ATOM 752 C C . ILE A 1 95 ? 11.206 5.924 -5.674 1.00 86.06 95 ILE A C 1
ATOM 754 O O . ILE A 1 95 ? 11.018 4.729 -5.892 1.00 86.06 95 ILE A O 1
ATOM 758 N N . GLN A 1 96 ? 10.283 6.673 -5.088 1.00 85.94 96 GLN A N 1
ATOM 759 C CA . GLN A 1 96 ? 9.075 6.106 -4.512 1.00 85.94 96 GLN A CA 1
ATOM 760 C C . GLN A 1 96 ? 8.205 5.332 -5.514 1.00 85.94 96 GLN A C 1
ATOM 762 O O . GLN A 1 96 ? 7.811 4.205 -5.218 1.00 85.94 96 GLN A O 1
ATOM 767 N N . ASP A 1 97 ? 7.950 5.895 -6.697 1.00 88.81 97 ASP A N 1
ATOM 768 C CA . ASP A 1 97 ? 7.203 5.223 -7.769 1.00 88.81 97 ASP A CA 1
ATOM 769 C C . ASP A 1 97 ? 7.776 3.840 -8.080 1.00 88.81 97 ASP A C 1
ATOM 771 O O . ASP A 1 97 ? 7.046 2.865 -8.237 1.00 88.81 97 ASP A O 1
ATOM 775 N N . HIS A 1 98 ? 9.104 3.759 -8.139 1.00 91.12 98 HIS A N 1
ATOM 776 C CA . HIS A 1 98 ? 9.838 2.541 -8.445 1.00 91.12 98 HIS A CA 1
ATOM 777 C C . HIS A 1 98 ? 9.651 1.500 -7.341 1.00 91.12 98 HIS A C 1
ATOM 779 O O . HIS A 1 98 ? 9.353 0.349 -7.642 1.00 91.12 98 HIS A O 1
ATOM 785 N N . ARG A 1 99 ? 9.695 1.909 -6.068 1.00 91.69 99 ARG A N 1
ATOM 786 C CA . ARG A 1 99 ? 9.394 1.023 -4.931 1.00 91.69 99 ARG A CA 1
ATOM 787 C C . ARG A 1 99 ? 7.953 0.510 -4.951 1.00 91.69 99 ARG A C 1
ATOM 789 O O . ARG A 1 99 ? 7.701 -0.644 -4.605 1.00 91.69 99 ARG A O 1
ATOM 796 N N . ILE A 1 100 ? 6.989 1.341 -5.354 1.00 93.69 100 ILE A N 1
ATOM 797 C CA . ILE A 1 100 ? 5.582 0.925 -5.473 1.00 93.69 100 ILE A CA 1
ATOM 798 C C . ILE A 1 100 ? 5.427 -0.103 -6.604 1.00 93.69 100 ILE A C 1
ATOM 800 O O . ILE A 1 100 ? 4.775 -1.132 -6.407 1.00 93.69 100 ILE A O 1
ATOM 804 N N . LEU A 1 101 ? 6.048 0.146 -7.760 1.00 92.94 101 LEU A N 1
ATOM 805 C CA . LEU A 1 101 ? 6.024 -0.762 -8.910 1.00 92.94 101 LEU A CA 1
ATOM 806 C C . LEU A 1 101 ? 6.719 -2.091 -8.606 1.00 92.94 101 LEU A C 1
ATOM 808 O O . LEU A 1 101 ? 6.136 -3.148 -8.848 1.00 92.94 101 LEU A O 1
ATOM 812 N N . SER A 1 102 ? 7.917 -2.054 -8.017 1.00 93.69 102 SER A N 1
ATOM 813 C CA . SER A 1 102 ? 8.657 -3.263 -7.653 1.00 93.69 102 SER A CA 1
ATOM 814 C C . SER A 1 102 ? 7.886 -4.105 -6.639 1.00 93.69 102 SER A C 1
ATOM 816 O O . SER A 1 102 ? 7.840 -5.325 -6.766 1.00 93.69 102 SER A O 1
ATOM 818 N N . THR A 1 103 ? 7.179 -3.467 -5.700 1.00 95.00 103 THR A N 1
ATOM 819 C CA . THR A 1 103 ? 6.274 -4.160 -4.775 1.00 95.00 103 THR A CA 1
ATOM 820 C C . THR A 1 103 ? 5.134 -4.853 -5.523 1.00 95.00 103 THR A C 1
ATOM 822 O O . THR A 1 103 ? 4.855 -6.022 -5.264 1.00 95.00 103 THR A O 1
ATOM 825 N N . ALA A 1 104 ? 4.473 -4.174 -6.468 1.00 94.38 104 ALA A N 1
ATOM 826 C CA . ALA A 1 104 ? 3.381 -4.772 -7.239 1.00 94.38 104 ALA A CA 1
ATOM 827 C C . ALA A 1 104 ? 3.855 -5.976 -8.073 1.00 94.38 104 ALA A C 1
ATOM 829 O O . ALA A 1 104 ? 3.197 -7.018 -8.084 1.00 94.38 104 ALA A O 1
ATOM 830 N N . MET A 1 105 ? 5.016 -5.854 -8.720 1.00 93.44 105 MET A N 1
ATOM 831 C CA . MET A 1 105 ? 5.637 -6.943 -9.476 1.00 93.44 105 MET A CA 1
ATOM 832 C C . MET A 1 105 ? 6.028 -8.110 -8.574 1.00 93.44 105 MET A C 1
ATOM 834 O O . MET A 1 105 ? 5.690 -9.251 -8.872 1.00 93.44 105 MET A O 1
ATOM 838 N N . TRP A 1 106 ? 6.665 -7.827 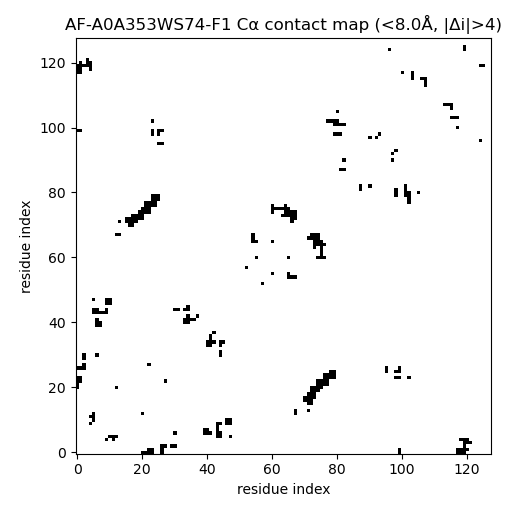-7.437 1.00 94.62 106 TRP A N 1
ATOM 839 C CA . TRP A 1 106 ? 7.045 -8.853 -6.476 1.00 94.62 106 TRP A CA 1
ATOM 840 C C . TRP A 1 106 ? 5.823 -9.634 -5.981 1.00 94.62 106 TRP A C 1
ATOM 842 O O . TRP A 1 106 ? 5.845 -10.865 -5.978 1.00 94.62 106 TRP A O 1
ATOM 852 N N . VAL A 1 107 ? 4.726 -8.944 -5.639 1.00 94.62 107 VAL A N 1
ATOM 853 C CA . VAL A 1 107 ? 3.473 -9.588 -5.212 1.00 94.62 107 VAL A CA 1
ATOM 854 C C . VAL A 1 107 ? 2.899 -10.458 -6.328 1.00 94.62 107 VAL A C 1
ATOM 856 O O . VAL A 1 107 ? 2.493 -11.585 -6.052 1.00 94.62 107 VAL A O 1
ATOM 859 N N . ARG A 1 108 ? 2.883 -9.978 -7.576 1.00 94.56 108 ARG A N 1
ATOM 860 C CA . ARG A 1 108 ? 2.437 -10.762 -8.739 1.00 94.56 108 ARG A CA 1
ATOM 861 C C . ARG A 1 108 ? 3.263 -12.038 -8.901 1.00 94.56 108 ARG A C 1
ATOM 863 O O . ARG A 1 108 ? 2.694 -13.118 -9.024 1.00 94.56 108 ARG A O 1
ATOM 870 N N . ASP A 1 109 ? 4.584 -11.917 -8.862 1.00 93.50 109 ASP A N 1
ATOM 871 C CA . ASP A 1 109 ? 5.500 -13.025 -9.145 1.00 93.50 109 ASP A CA 1
ATOM 872 C C . ASP A 1 109 ? 5.481 -14.091 -8.035 1.00 93.50 109 ASP A C 1
ATOM 874 O O . ASP A 1 109 ? 5.625 -15.280 -8.313 1.00 93.50 109 ASP A O 1
ATOM 878 N N . HIS A 1 110 ? 5.230 -13.690 -6.783 1.00 92.75 110 HIS A N 1
ATOM 879 C CA . HIS A 1 110 ? 5.152 -14.600 -5.631 1.00 92.75 110 HIS A CA 1
ATOM 880 C C . HIS A 1 110 ? 3.747 -15.162 -5.365 1.00 92.75 110 HIS A C 1
ATOM 882 O O . HIS A 1 110 ? 3.581 -15.961 -4.444 1.00 92.75 110 HIS A O 1
ATOM 888 N N . ASN A 1 111 ? 2.734 -14.771 -6.146 1.00 92.50 111 ASN A N 1
ATOM 889 C CA . ASN A 1 111 ? 1.356 -15.259 -6.014 1.00 92.50 111 ASN A CA 1
ATOM 890 C C . ASN A 1 111 ? 0.807 -15.713 -7.382 1.00 92.50 111 ASN A C 1
ATOM 892 O O . ASN A 1 111 ? -0.149 -15.121 -7.897 1.00 92.50 111 ASN A O 1
ATOM 896 N N . PRO A 1 112 ? 1.398 -16.759 -7.996 1.00 92.56 112 PRO A N 1
ATOM 897 C CA . PRO A 1 112 ? 0.996 -17.216 -9.321 1.00 92.56 112 PRO A CA 1
ATOM 898 C C . PRO A 1 112 ? -0.481 -17.629 -9.339 1.00 92.56 112 PRO A C 1
ATOM 900 O O . PRO A 1 112 ? -0.973 -18.287 -8.424 1.00 92.56 112 PRO A O 1
ATOM 903 N N . GLY A 1 113 ? -1.197 -17.228 -10.390 1.00 93.75 113 GLY A N 1
ATOM 904 C CA . GLY A 1 113 ? -2.636 -17.480 -10.531 1.00 93.75 113 GLY A CA 1
ATOM 905 C C . GLY A 1 113 ? -3.539 -16.482 -9.798 1.00 93.75 113 GLY A C 1
ATOM 906 O O . GLY A 1 113 ? -4.756 -16.569 -9.935 1.00 93.75 113 GLY A O 1
ATOM 907 N N . THR A 1 114 ? -2.973 -15.512 -9.073 1.00 94.31 114 THR A N 1
ATOM 908 C CA . THR A 1 114 ? -3.733 -14.412 -8.463 1.00 94.31 114 THR A CA 1
ATOM 909 C C . THR A 1 114 ? -3.648 -13.164 -9.335 1.00 94.31 114 THR A C 1
ATOM 911 O O . THR A 1 114 ? -2.566 -12.764 -9.765 1.00 94.31 114 THR A O 1
ATOM 914 N N . PHE A 1 115 ? -4.787 -12.520 -9.592 1.00 95.44 115 PHE A N 1
ATOM 915 C CA . PHE A 1 115 ? -4.805 -11.228 -10.273 1.00 95.44 115 PHE A CA 1
ATOM 916 C C . PHE A 1 115 ? -4.277 -10.132 -9.340 1.00 95.44 115 PHE A C 1
ATOM 918 O O . PHE A 1 115 ? -4.780 -9.955 -8.231 1.00 95.44 115 PHE A O 1
ATOM 925 N N . VAL A 1 116 ? -3.276 -9.383 -9.802 1.00 95.94 116 VAL A N 1
ATOM 926 C CA . VAL A 1 116 ? -2.678 -8.267 -9.062 1.00 95.94 116 VAL A CA 1
ATOM 927 C C . VAL A 1 116 ? -2.884 -6.984 -9.853 1.00 95.94 116 VAL A C 1
ATOM 929 O O . VAL A 1 116 ? -2.530 -6.908 -11.027 1.00 95.94 116 VAL A O 1
ATOM 932 N N . ALA A 1 117 ? -3.437 -5.966 -9.194 1.00 95.06 117 ALA A N 1
ATOM 933 C CA . ALA A 1 117 ? -3.677 -4.653 -9.776 1.00 95.06 117 ALA A CA 1
ATOM 934 C C . ALA A 1 117 ? -3.020 -3.551 -8.943 1.00 95.06 117 ALA A C 1
ATOM 936 O O . ALA A 1 117 ? -3.169 -3.491 -7.718 1.00 95.06 117 ALA A O 1
ATOM 937 N N . LEU A 1 118 ? -2.341 -2.629 -9.625 1.00 95.19 118 LEU A N 1
ATOM 938 C CA . LEU A 1 118 ? -1.874 -1.395 -9.015 1.00 95.19 118 LEU A CA 1
ATOM 939 C C . LEU A 1 118 ? -3.015 -0.375 -8.966 1.00 95.19 118 LEU A C 1
ATOM 941 O O . LEU A 1 118 ? -3.535 0.061 -9.990 1.00 95.19 118 LEU A O 1
ATOM 945 N N . VAL A 1 119 ? -3.385 0.035 -7.756 1.00 95.62 119 VAL A N 1
ATOM 946 C CA . VAL A 1 119 ? -4.371 1.097 -7.535 1.00 95.62 119 VAL A CA 1
ATOM 947 C C . VAL A 1 119 ? -3.642 2.425 -7.344 1.00 95.62 119 VAL A C 1
ATOM 949 O O . VAL A 1 119 ? -2.991 2.619 -6.314 1.00 95.62 119 VAL A O 1
ATOM 952 N N . THR A 1 120 ? -3.789 3.335 -8.309 1.00 94.50 120 THR A N 1
ATOM 953 C CA . THR A 1 120 ? -3.177 4.672 -8.293 1.00 94.50 120 THR A CA 1
ATOM 954 C C . THR A 1 120 ? -4.096 5.751 -8.877 1.00 94.50 120 THR A C 1
ATOM 956 O O . THR A 1 120 ? -4.941 5.489 -9.742 1.00 94.50 120 THR A O 1
ATOM 959 N N . LYS A 1 121 ? -3.928 6.986 -8.388 1.00 89.81 121 LYS A N 1
ATOM 960 C CA . LYS A 1 121 ? -4.500 8.207 -8.981 1.00 89.81 121 LYS A CA 1
ATOM 961 C C . LYS A 1 121 ? -3.481 9.005 -9.797 1.00 89.81 121 LYS A C 1
ATOM 963 O O . LYS A 1 121 ? -3.881 9.943 -10.479 1.00 89.81 121 LYS A O 1
ATOM 968 N N . ASP A 1 122 ? -2.212 8.617 -9.773 1.00 88.06 122 ASP A N 1
ATOM 969 C CA . ASP A 1 122 ? -1.160 9.245 -10.559 1.00 88.06 122 ASP A CA 1
ATOM 970 C C . ASP A 1 122 ? -1.245 8.788 -12.029 1.00 88.06 122 ASP A C 1
ATOM 972 O O . ASP A 1 122 ? -1.602 7.645 -12.336 1.00 88.06 122 ASP A O 1
ATOM 976 N N . VAL A 1 123 ? -0.998 9.704 -12.966 1.00 85.25 123 VAL A N 1
ATOM 977 C CA . VAL A 1 123 ? -0.963 9.398 -14.404 1.00 85.25 123 VAL A CA 1
ATOM 978 C C . VAL A 1 123 ? 0.398 8.830 -14.794 1.00 85.25 123 VAL A C 1
ATOM 980 O O . VAL A 1 123 ? 0.445 7.880 -15.568 1.00 85.25 123 VAL A O 1
ATOM 983 N N . ASN A 1 124 ? 1.488 9.339 -14.220 1.00 81.94 124 ASN A N 1
ATOM 984 C CA . ASN A 1 124 ? 2.841 8.869 -14.506 1.00 81.94 124 ASN A CA 1
ATOM 985 C C . ASN A 1 124 ? 3.008 7.417 -14.072 1.00 81.94 124 ASN A C 1
ATOM 987 O O . ASN A 1 124 ? 3.511 6.601 -14.837 1.00 81.94 124 ASN A O 1
ATOM 991 N N . LEU A 1 125 ? 2.513 7.074 -12.880 1.00 84.25 125 LEU A N 1
ATOM 992 C CA . LEU A 1 125 ? 2.580 5.705 -12.371 1.00 84.25 125 LEU A CA 1
ATOM 993 C C . LEU A 1 125 ? 1.714 4.722 -13.177 1.00 84.25 125 LEU A C 1
ATOM 995 O O . LEU A 1 125 ? 1.981 3.531 -13.168 1.00 84.25 125 LEU A O 1
ATOM 999 N N . ARG A 1 126 ? 0.680 5.209 -13.874 1.00 84.50 126 ARG A N 1
ATOM 1000 C CA . ARG A 1 126 ? -0.187 4.399 -14.749 1.00 84.50 126 ARG A CA 1
ATOM 1001 C C . ARG A 1 126 ? 0.434 4.130 -16.120 1.00 84.50 126 ARG A C 1
ATOM 1003 O O . ARG A 1 126 ? 0.038 3.177 -16.780 1.00 84.50 126 ARG A O 1
ATOM 1010 N N . LEU A 1 127 ? 1.305 5.029 -16.580 1.00 83.75 127 LEU A N 1
ATOM 1011 C CA . LEU A 1 127 ? 2.010 4.906 -17.858 1.00 83.75 127 LEU A CA 1
ATOM 1012 C C . LEU A 1 127 ? 3.269 4.036 -17.752 1.00 83.75 127 LEU A C 1
ATOM 1014 O O . LEU A 1 127 ? 3.713 3.516 -18.773 1.00 83.75 127 LEU A O 1
ATOM 1018 N N . LYS A 1 128 ? 3.840 3.929 -16.548 1.00 78.81 128 LYS A N 1
ATOM 1019 C CA . LYS A 1 128 ? 4.931 3.007 -16.212 1.00 78.81 128 LYS A CA 1
ATOM 1020 C C . LYS A 1 128 ? 4.407 1.579 -16.079 1.00 78.81 128 LYS A C 1
ATOM 1022 O O . LYS A 1 128 ? 5.144 0.670 -16.511 1.00 78.81 128 LYS A O 1
#

Foldseek 3Di:
DALVQQLVPVCVLVVQFADEAEAEVLSLVVLVVQCDDDDSSVVSSVSNVVLVCVQCVVHALPDLGGASDPRYHGYHYDYFDADDDPVNVVCVDPDSLRSLVRRQVVVPVVDDPDDTDDDDPDPVSVVD

Solvent-accessible surface area (backbone atoms only — not comparable to full-atom values): 7325 Å² total; per-residue (Å²): 75,41,48,64,44,35,39,74,37,36,67,54,86,73,72,54,49,65,50,69,43,54,34,32,43,66,36,57,61,50,37,60,68,37,44,68,73,85,50,68,46,17,49,17,28,47,47,34,50,54,51,51,51,61,58,37,70,87,49,78,46,70,93,82,29,35,64,73,47,92,83,36,16,31,36,32,74,38,68,82,43,75,56,64,75,80,48,39,78,74,58,72,63,95,44,66,71,51,40,47,50,23,32,53,49,50,54,37,72,77,35,78,95,53,92,74,80,87,49,64,74,54,66,68,74,71,73,103

Sequence (128 aa):
MDTNVILHDHKAIRHFQDNNLVIPIAVVEELDKFKKGNDSLAFNARGFMRDIDRITEGKSFGKDGLPIGPRLGLIKVEPNHPFSGEYADMFKDDIQDHRILSTAMWVRDHNPGTFVALVTKDVNLRLK

Secondary structure (DSSP, 8-state):
--HHHHHH-GGGGGSSTTPPEEEEHHHHHHHHHTTSSSSHHHHHHHHHHHHHHHHHTTS--TTT-EE-STT--EEEEE------TTHHHH--S--HHHHHHHHHHHHHHHSTTS------S-SHHHH-

Nearest PDB structures (foldseek):
  3i8o-assembly1_A  TM=5.456E-01  e=7.979E-02  Methanocaldococcus jannaschii
  5yww-assembly1_A  TM=5.176E-01  e=7.129E-01  Saccharolobus islandicus REY15A
  5f4h-assembly1_B  TM=5.162E-01  e=9.837E-01  Saccharolobus islandicus L.S.2.15

Mean predicted aligned error: 4.02 Å

Radius of gyration: 14.63 Å; Cα contacts (8 Å, |Δi|>4): 172; chains: 1; bounding box: 35×38×36 Å